Protein AF-A0A1D9GSH4-F1 (afdb_monomer_lite)

pLDDT: mean 72.52, std 13.94, range [43.84, 88.75]

Foldseek 3Di:
DQPAAEDAPVRLQVQLLVVQVVVVVRNVFWGFAQPPVPPLPQDRDDIRGPDDDDPVNVVSSVVSRVVSVSRYGHDYPPPPPPPPD

Secondary structure (DSSP, 8-state):
---SEEE-HHHHHHHHHHHHHTSHHHHTTEEEE-SSTTS--SS--EEEESSPPPHHHHHHHHHHHHHHHHHEEE--PPP------

Sequence (85 aa):
MDLRTPLTRQQYLDELNARLRECPDLASVVVFAFDPPGAGAATATGVRADGAVDEDLLCVMTGIVETAADAYHVVTDPPAAATED

Structure (mmCIF, N/CA/C/O backbone):
data_AF-A0A1D9GSH4-F1
#
_entry.id   AF-A0A1D9GSH4-F1
#
loop_
_atom_site.group_PDB
_atom_site.id
_atom_site.type_symbol
_atom_site.label_atom_id
_atom_site.label_alt_id
_atom_site.label_comp_id
_atom_site.label_asym_id
_atom_site.label_entity_id
_atom_site.label_seq_id
_atom_site.pdbx_PDB_ins_code
_atom_site.Cartn_x
_atom_site.Cartn_y
_atom_site.Cartn_z
_atom_site.occupancy
_atom_site.B_iso_or_equiv
_atom_site.auth_seq_id
_atom_site.auth_comp_id
_atom_site.auth_asym_id
_atom_site.auth_atom_id
_atom_site.pdbx_PDB_model_num
ATOM 1 N N . MET A 1 1 ? 2.610 17.871 -18.226 1.00 56.75 1 MET A N 1
ATOM 2 C CA . MET A 1 1 ? 3.680 17.457 -17.298 1.00 56.75 1 MET A CA 1
ATOM 3 C C . MET A 1 1 ? 3.001 16.698 -16.185 1.00 56.75 1 MET A C 1
ATOM 5 O O . MET A 1 1 ? 2.030 17.218 -15.652 1.00 56.75 1 MET A O 1
ATOM 9 N N . ASP A 1 2 ? 3.431 15.469 -15.921 1.00 71.25 2 ASP A N 1
ATOM 10 C CA . ASP A 1 2 ? 2.949 14.726 -14.760 1.00 71.25 2 ASP A CA 1
ATOM 11 C C . ASP A 1 2 ? 3.531 15.397 -13.507 1.00 71.25 2 ASP A C 1
ATOM 13 O O . ASP A 1 2 ? 4.745 15.580 -13.424 1.00 71.25 2 ASP A O 1
ATOM 17 N N . LEU A 1 3 ? 2.669 15.874 -12.607 1.00 81.56 3 LEU A N 1
ATOM 18 C CA . LEU A 1 3 ? 3.078 16.574 -11.380 1.00 81.56 3 LEU A CA 1
ATOM 19 C C . LEU A 1 3 ? 3.271 15.609 -10.203 1.00 81.56 3 LEU A C 1
ATOM 21 O O . LEU A 1 3 ? 3.629 16.039 -9.108 1.00 81.56 3 LEU A O 1
ATOM 25 N N . ARG A 1 4 ? 3.019 14.315 -10.417 1.00 85.56 4 ARG A N 1
ATOM 26 C CA . ARG A 1 4 ? 3.121 13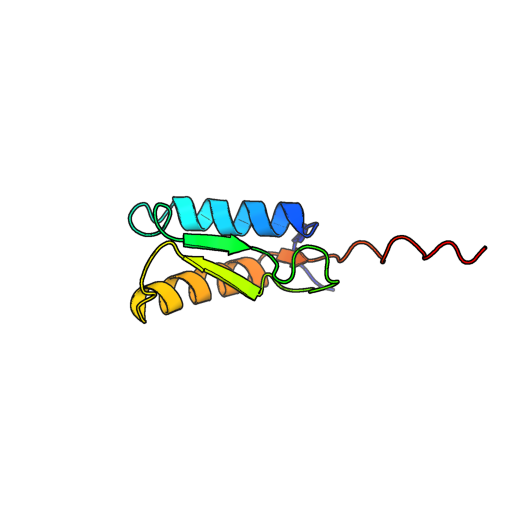.285 -9.387 1.00 85.56 4 ARG A CA 1
ATOM 27 C C . ARG A 1 4 ? 4.570 12.963 -9.076 1.00 85.56 4 ARG A C 1
ATOM 29 O O . ARG A 1 4 ? 5.428 12.969 -9.959 1.00 85.56 4 ARG A O 1
ATOM 36 N N . THR A 1 5 ? 4.831 12.603 -7.826 1.00 86.75 5 THR A N 1
ATOM 37 C CA . THR A 1 5 ? 6.182 12.246 -7.389 1.00 86.75 5 THR A CA 1
ATOM 38 C C . THR A 1 5 ? 6.588 10.899 -8.008 1.00 86.75 5 THR A C 1
ATOM 40 O O . THR A 1 5 ? 5.842 9.926 -7.868 1.00 86.75 5 THR A O 1
ATOM 43 N N . PRO A 1 6 ? 7.738 10.815 -8.705 1.00 85.31 6 PRO A N 1
ATOM 44 C CA . PRO A 1 6 ? 8.233 9.553 -9.242 1.00 85.31 6 PRO A CA 1
ATOM 45 C C . PRO A 1 6 ? 8.674 8.641 -8.101 1.00 85.31 6 PRO A C 1
ATOM 47 O O . PRO A 1 6 ? 9.533 9.021 -7.305 1.00 85.31 6 PRO A O 1
ATOM 50 N N . LEU A 1 7 ? 8.126 7.429 -8.045 1.00 83.94 7 LEU A N 1
ATOM 51 C CA . LEU A 1 7 ? 8.577 6.384 -7.129 1.00 83.94 7 LEU A CA 1
ATOM 52 C C . LEU A 1 7 ? 9.007 5.144 -7.907 1.00 83.94 7 LEU A C 1
ATOM 54 O O . LEU A 1 7 ? 8.372 4.747 -8.886 1.00 83.94 7 LEU A O 1
ATOM 58 N N . THR A 1 8 ? 10.067 4.491 -7.433 1.00 83.12 8 THR A N 1
ATOM 59 C CA . THR A 1 8 ? 10.350 3.107 -7.830 1.00 83.12 8 THR A CA 1
ATOM 60 C C . THR A 1 8 ? 9.215 2.191 -7.373 1.00 83.12 8 THR A C 1
ATOM 62 O O . THR A 1 8 ? 8.461 2.517 -6.452 1.00 83.12 8 THR A O 1
ATOM 65 N N . ARG A 1 9 ? 9.113 0.996 -7.965 1.00 78.62 9 ARG A N 1
ATOM 66 C CA . ARG A 1 9 ? 8.124 -0.007 -7.533 1.00 78.62 9 ARG A CA 1
ATOM 67 C C . ARG A 1 9 ? 8.190 -0.301 -6.041 1.00 78.62 9 ARG A C 1
ATOM 69 O O . ARG A 1 9 ? 7.152 -0.322 -5.392 1.00 78.62 9 ARG A O 1
ATOM 76 N N . GLN A 1 10 ? 9.393 -0.513 -5.510 1.00 81.38 10 GLN A N 1
ATOM 77 C CA . GLN A 1 10 ? 9.570 -0.828 -4.095 1.00 81.38 10 GLN A CA 1
ATOM 78 C C . GLN A 1 10 ? 9.090 0.327 -3.211 1.00 81.38 10 GLN A C 1
ATOM 80 O O . GLN A 1 10 ? 8.307 0.099 -2.300 1.00 81.38 10 GLN A O 1
ATOM 85 N N . GLN A 1 11 ? 9.470 1.566 -3.539 1.00 85.38 11 GLN A N 1
ATOM 86 C CA . GLN A 1 11 ? 9.019 2.741 -2.790 1.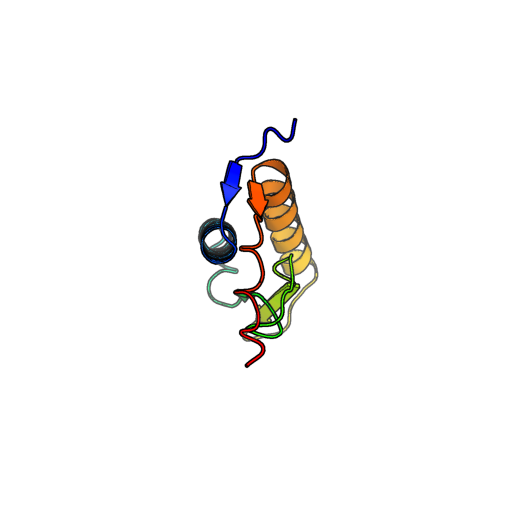00 85.38 11 GLN A CA 1
ATOM 87 C C . GLN A 1 11 ? 7.501 2.914 -2.847 1.00 85.38 11 GLN A C 1
ATOM 89 O O . GLN A 1 11 ? 6.887 3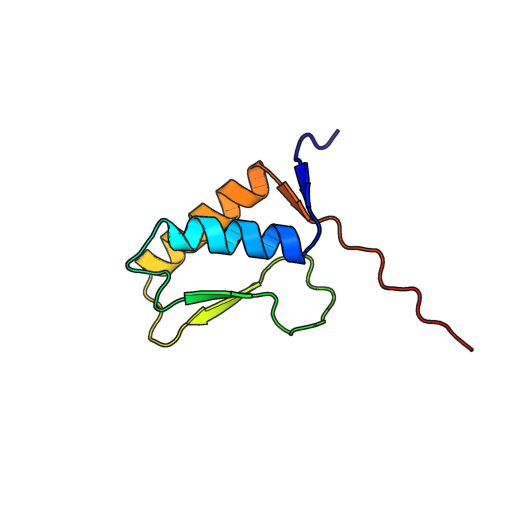.207 -1.830 1.00 85.38 11 GLN A O 1
ATOM 94 N N . TYR A 1 12 ? 6.883 2.701 -4.011 1.00 85.31 12 TYR A N 1
ATOM 95 C CA . TYR A 1 12 ? 5.427 2.750 -4.136 1.00 85.31 12 TYR A CA 1
ATOM 96 C C . TYR A 1 12 ? 4.752 1.678 -3.267 1.00 85.31 12 TYR A C 1
ATOM 98 O O . TYR A 1 12 ? 3.759 1.953 -2.601 1.00 85.31 12 TYR A O 1
ATOM 106 N N . LEU A 1 13 ? 5.321 0.471 -3.208 1.00 84.56 13 LEU A N 1
ATOM 107 C CA . LEU A 1 13 ? 4.819 -0.604 -2.353 1.00 84.56 13 LEU A CA 1
ATOM 108 C C . LEU A 1 13 ? 4.946 -0.290 -0.861 1.00 84.56 13 LEU A C 1
ATOM 110 O O . LEU A 1 13 ? 4.033 -0.576 -0.085 1.00 84.56 13 LEU A O 1
ATOM 114 N N . ASP A 1 14 ? 6.078 0.282 -0.459 1.00 86.81 14 ASP A N 1
ATOM 115 C CA . ASP A 1 14 ? 6.327 0.686 0.922 1.00 86.81 14 ASP A CA 1
ATOM 116 C C . ASP A 1 14 ? 5.330 1.770 1.352 1.00 86.81 14 ASP A C 1
ATOM 118 O O . ASP A 1 14 ? 4.792 1.709 2.455 1.00 86.81 14 ASP A O 1
ATOM 122 N N . GLU A 1 15 ? 5.023 2.698 0.448 1.00 88.75 15 GLU A N 1
ATOM 123 C CA . GLU A 1 15 ? 4.100 3.820 0.630 1.00 88.75 15 GLU A CA 1
ATOM 124 C C . GLU A 1 15 ? 2.627 3.360 0.721 1.00 88.75 15 GLU A C 1
ATOM 126 O O . GLU A 1 15 ? 1.866 3.846 1.563 1.00 88.75 15 GLU A O 1
ATOM 131 N N . LEU A 1 16 ? 2.224 2.359 -0.074 1.00 87.25 16 LEU A N 1
ATOM 132 C CA . LEU A 1 16 ? 0.918 1.696 0.058 1.00 87.25 16 LEU A CA 1
ATOM 133 C C . LEU A 1 16 ? 0.791 0.952 1.395 1.00 87.25 16 LEU A C 1
ATOM 135 O O . LEU A 1 16 ? -0.201 1.103 2.109 1.00 87.25 16 LEU A O 1
ATOM 139 N N . ASN A 1 17 ? 1.806 0.166 1.763 1.00 87.06 17 ASN A N 1
ATOM 140 C CA . ASN A 1 17 ? 1.799 -0.586 3.017 1.00 87.06 17 ASN A CA 1
ATOM 141 C C . ASN A 1 17 ? 1.931 0.324 4.249 1.00 87.06 17 ASN A C 1
ATOM 143 O O . ASN A 1 17 ? 1.445 -0.032 5.319 1.00 87.06 17 ASN A O 1
ATOM 147 N N . ALA A 1 18 ? 2.566 1.493 4.135 1.00 88.62 18 ALA A N 1
ATOM 148 C CA . ALA A 1 18 ? 2.596 2.496 5.196 1.00 88.62 18 ALA A CA 1
ATOM 149 C C . ALA A 1 18 ? 1.190 3.027 5.497 1.00 88.62 18 ALA A C 1
ATOM 151 O O . ALA A 1 18 ? 0.782 2.983 6.654 1.00 88.62 18 ALA A O 1
ATOM 152 N N . ARG A 1 19 ? 0.423 3.409 4.467 1.00 87.31 19 ARG A N 1
ATOM 153 C CA . ARG A 1 19 ? -0.989 3.809 4.623 1.00 87.31 19 ARG A CA 1
ATOM 154 C C . ARG A 1 19 ? -1.855 2.681 5.163 1.00 87.31 19 ARG A C 1
ATOM 156 O O . ARG A 1 19 ? -2.677 2.902 6.041 1.00 87.31 19 ARG A O 1
ATOM 163 N N . LEU A 1 20 ? -1.635 1.452 4.695 1.00 85.38 20 LEU A N 1
ATOM 164 C CA . LEU A 1 20 ? -2.363 0.295 5.214 1.00 85.38 20 LEU A CA 1
ATOM 165 C C . LEU A 1 20 ? -2.130 0.095 6.720 1.00 85.38 20 LEU A C 1
ATOM 167 O O . LEU A 1 20 ? -3.063 -0.254 7.432 1.00 85.38 20 LEU A O 1
ATOM 171 N N . ARG A 1 21 ? -0.918 0.371 7.228 1.00 85.56 21 ARG A N 1
ATOM 172 C CA . ARG A 1 21 ? -0.603 0.326 8.671 1.00 85.56 21 ARG A CA 1
ATOM 173 C C . ARG A 1 21 ? -1.315 1.397 9.496 1.00 85.56 21 ARG A C 1
ATOM 175 O O . ARG A 1 21 ? -1.455 1.205 10.700 1.00 85.56 21 ARG A O 1
ATOM 182 N N . GLU A 1 22 ? -1.784 2.480 8.881 1.00 86.38 22 GLU A N 1
ATOM 183 C CA . GLU A 1 22 ? -2.654 3.461 9.547 1.00 86.38 22 GLU A CA 1
ATOM 184 C C . GLU A 1 22 ? -4.068 2.901 9.791 1.00 86.38 22 GLU A C 1
ATOM 186 O O . GLU A 1 22 ? -4.811 3.441 10.609 1.00 86.38 22 GLU A O 1
ATOM 191 N N . CYS A 1 23 ? -4.415 1.778 9.149 1.00 80.00 23 CYS A N 1
ATOM 192 C CA . CYS A 1 23 ? -5.608 0.976 9.409 1.00 80.00 23 CYS A CA 1
ATOM 193 C C . CYS A 1 23 ? -5.228 -0.294 10.207 1.00 80.00 23 CYS A C 1
ATOM 195 O O . CYS A 1 23 ? -5.033 -1.361 9.615 1.00 80.00 23 CYS A O 1
ATOM 197 N N . PRO A 1 24 ? -5.109 -0.218 11.548 1.00 70.44 24 PRO A N 1
ATOM 198 C CA . PRO A 1 24 ? -4.558 -1.300 12.372 1.00 70.44 24 PRO A CA 1
ATOM 199 C C . PRO A 1 24 ? -5.340 -2.617 12.273 1.00 70.44 24 PRO A C 1
ATOM 201 O O . PRO A 1 24 ? -4.734 -3.687 12.338 1.00 70.44 24 PRO A O 1
ATOM 204 N N . ASP A 1 25 ? -6.655 -2.550 12.052 1.00 75.38 25 ASP A N 1
ATOM 205 C CA . ASP A 1 25 ? -7.507 -3.733 11.892 1.00 75.38 25 ASP A CA 1
ATOM 206 C C . ASP A 1 25 ? -7.171 -4.528 10.617 1.00 75.38 25 ASP A C 1
ATOM 208 O O . ASP A 1 25 ? -7.297 -5.749 10.594 1.00 75.38 25 ASP A O 1
ATOM 212 N N . LEU A 1 26 ? -6.669 -3.855 9.575 1.00 69.88 26 LEU A N 1
ATOM 213 C CA . LEU A 1 26 ? -6.425 -4.437 8.249 1.00 69.88 26 LEU A CA 1
ATOM 214 C C . LEU A 1 26 ? -4.952 -4.804 8.033 1.00 69.88 26 LEU A C 1
ATOM 216 O O . LEU A 1 26 ? -4.641 -5.790 7.367 1.00 69.88 26 LEU A O 1
ATOM 220 N N . ALA A 1 27 ? -4.028 -4.056 8.640 1.00 67.38 27 ALA A N 1
ATOM 221 C CA . ALA A 1 27 ? -2.585 -4.269 8.502 1.00 67.38 27 ALA A CA 1
ATOM 222 C C . ALA A 1 27 ? -2.088 -5.612 9.063 1.00 67.38 27 ALA A C 1
ATOM 224 O O . ALA A 1 27 ? -0.986 -6.053 8.738 1.00 67.38 27 ALA A O 1
ATOM 225 N N . SER A 1 28 ? -2.880 -6.242 9.934 1.00 72.06 28 SER A N 1
ATOM 226 C CA . SER A 1 28 ? -2.581 -7.555 10.511 1.00 72.06 28 SER A CA 1
ATOM 227 C C . SER A 1 28 ? -2.937 -8.719 9.584 1.00 72.06 28 SER A C 1
ATOM 229 O O . SER A 1 28 ? -2.379 -9.804 9.730 1.00 72.06 28 SER A O 1
ATOM 231 N N . VAL A 1 29 ? -3.840 -8.486 8.628 1.00 74.94 29 VAL A N 1
ATOM 232 C CA . VAL A 1 29 ? -4.433 -9.528 7.785 1.00 74.94 29 VAL A CA 1
ATOM 233 C C . VAL A 1 29 ? -4.128 -9.346 6.310 1.00 74.94 29 VAL A C 1
ATOM 235 O O . VAL A 1 29 ? -4.252 -10.317 5.573 1.00 74.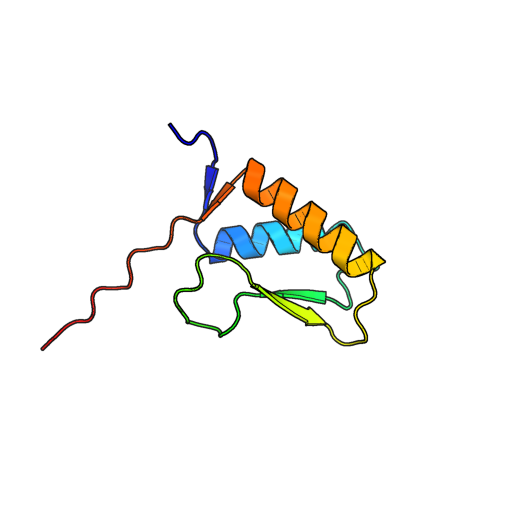94 29 VAL A O 1
ATOM 238 N N . VAL A 1 30 ? -3.709 -8.153 5.871 1.00 79.62 30 VAL A N 1
ATOM 239 C CA . VAL A 1 30 ? -3.482 -7.841 4.457 1.00 79.62 30 VAL A CA 1
ATOM 240 C C . VAL A 1 30 ? -2.182 -7.078 4.233 1.00 79.62 30 VAL A C 1
ATOM 242 O O . VAL A 1 30 ? -1.798 -6.225 5.030 1.00 79.62 30 VAL A O 1
ATOM 245 N N . VAL A 1 31 ? -1.528 -7.349 3.103 1.00 82.25 31 VAL A N 1
ATOM 246 C CA . VAL A 1 31 ? -0.441 -6.524 2.561 1.00 82.25 31 VAL A CA 1
ATOM 247 C C . VAL A 1 31 ? -0.596 -6.319 1.056 1.00 82.25 31 VAL A C 1
ATOM 249 O O . VAL A 1 31 ? -1.058 -7.210 0.333 1.00 82.25 31 VAL A O 1
ATOM 252 N N . PHE A 1 32 ? -0.155 -5.158 0.576 1.00 83.12 32 PHE A N 1
ATOM 253 C CA . PHE A 1 32 ? 0.026 -4.919 -0.851 1.00 83.12 32 PHE A CA 1
ATOM 254 C C . PHE A 1 32 ? 1.286 -5.632 -1.341 1.00 83.12 32 PHE A C 1
ATOM 256 O O . PHE A 1 32 ? 2.347 -5.551 -0.710 1.00 83.12 32 PHE A O 1
ATOM 263 N N . ALA A 1 33 ? 1.178 -6.289 -2.495 1.00 76.25 33 ALA A N 1
ATOM 264 C CA . ALA A 1 33 ? 2.275 -6.927 -3.212 1.00 76.25 33 ALA A CA 1
ATOM 265 C C . ALA A 1 33 ? 2.125 -6.741 -4.735 1.00 76.25 33 ALA A C 1
ATOM 267 O O . ALA A 1 33 ? 1.029 -6.544 -5.263 1.00 76.25 33 ALA A O 1
ATOM 268 N N . PHE A 1 34 ? 3.235 -6.840 -5.466 1.00 70.81 34 PHE A N 1
ATOM 269 C CA . PHE A 1 34 ? 3.192 -7.063 -6.913 1.00 70.81 34 PHE A CA 1
ATOM 270 C C . PHE A 1 34 ? 3.095 -8.571 -7.172 1.00 70.81 34 PHE A C 1
ATOM 272 O O . PHE A 1 34 ? 3.940 -9.320 -6.677 1.00 70.81 34 PHE A O 1
ATOM 279 N N . ASP A 1 35 ? 2.092 -9.006 -7.939 1.00 58.91 35 ASP A N 1
ATOM 280 C CA . ASP A 1 35 ? 1.895 -10.412 -8.306 1.00 58.91 35 ASP A CA 1
ATOM 281 C C . ASP A 1 35 ? 1.732 -10.560 -9.837 1.00 58.91 35 ASP A C 1
ATOM 283 O O . ASP A 1 35 ? 0.949 -9.815 -10.428 1.00 58.91 35 ASP A O 1
ATOM 287 N N . PRO A 1 36 ? 2.473 -11.465 -10.510 1.00 55.91 36 PRO A N 1
ATOM 288 C CA . PRO A 1 36 ? 3.494 -12.342 -9.947 1.00 55.91 36 PRO A CA 1
ATOM 289 C C . PRO A 1 36 ? 4.750 -11.574 -9.495 1.00 55.91 36 PRO A C 1
ATOM 291 O O . PRO A 1 36 ? 5.139 -10.586 -10.134 1.00 55.91 36 PRO A O 1
ATOM 294 N N . PRO A 1 37 ? 5.426 -12.029 -8.422 1.00 56.19 37 PRO A N 1
ATOM 295 C CA . PRO A 1 37 ? 6.672 -11.428 -7.968 1.00 56.19 37 PRO A CA 1
ATOM 296 C C . PRO A 1 37 ? 7.711 -11.498 -9.093 1.00 56.19 37 PRO A C 1
ATOM 298 O O . PRO A 1 37 ? 8.069 -12.575 -9.560 1.00 56.19 37 PRO A O 1
ATOM 301 N N . GLY A 1 38 ? 8.179 -10.336 -9.549 1.00 51.75 38 GLY A N 1
ATOM 302 C CA . GLY A 1 38 ? 9.198 -10.232 -10.597 1.00 51.75 38 GLY A CA 1
ATOM 303 C C . GLY A 1 38 ? 8.671 -10.095 -12.027 1.00 51.75 38 GLY A C 1
ATOM 304 O O . GLY A 1 38 ? 9.470 -9.869 -12.933 1.00 51.75 38 GLY A O 1
ATOM 305 N N . ALA A 1 39 ? 7.357 -10.147 -12.264 1.00 49.44 39 ALA A N 1
ATOM 306 C CA . ALA A 1 39 ? 6.826 -9.751 -13.562 1.00 49.44 39 ALA A CA 1
ATOM 307 C C . ALA A 1 39 ? 6.798 -8.225 -13.663 1.00 49.44 39 ALA A C 1
ATOM 309 O O . ALA A 1 39 ? 6.545 -7.514 -12.692 1.00 49.44 39 ALA A O 1
ATOM 310 N N . GLY A 1 40 ? 7.017 -7.695 -14.859 1.00 51.31 40 GLY A N 1
ATOM 311 C CA . GLY A 1 40 ? 6.915 -6.278 -15.198 1.00 51.31 40 GLY A CA 1
ATOM 312 C C . GLY A 1 40 ? 5.548 -5.615 -14.935 1.00 51.31 40 GLY A C 1
ATOM 313 O O . GLY A 1 40 ? 5.274 -4.610 -15.576 1.00 51.31 40 GLY A O 1
ATOM 314 N N . ALA A 1 41 ? 4.733 -6.069 -13.978 1.00 52.94 41 ALA A N 1
ATOM 315 C CA . ALA A 1 41 ? 3.501 -5.434 -13.523 1.00 52.94 41 ALA A CA 1
ATOM 316 C C . ALA A 1 41 ? 3.747 -3.986 -13.066 1.00 52.94 41 ALA A C 1
ATOM 318 O O . ALA A 1 41 ? 4.347 -3.729 -12.024 1.00 52.94 41 ALA A O 1
ATOM 319 N N . ALA A 1 42 ? 3.296 -3.029 -13.878 1.00 52.28 42 ALA A N 1
ATOM 320 C CA . ALA A 1 42 ? 3.399 -1.597 -13.599 1.00 52.28 42 ALA A CA 1
ATOM 321 C C . ALA A 1 42 ? 2.577 -1.161 -12.370 1.00 52.28 42 ALA A C 1
ATOM 323 O O . ALA A 1 42 ? 2.782 -0.068 -11.851 1.00 52.28 42 ALA A O 1
ATOM 324 N N . THR A 1 43 ? 1.676 -2.019 -11.891 1.00 54.78 43 THR A N 1
ATOM 325 C CA . THR A 1 43 ? 0.730 -1.744 -10.812 1.00 54.78 43 THR A CA 1
ATOM 326 C C . THR A 1 43 ? 0.747 -2.867 -9.775 1.00 54.78 43 THR A C 1
ATOM 328 O O . THR A 1 43 ? 0.774 -4.053 -10.120 1.00 54.78 43 THR A O 1
ATOM 331 N N . ALA A 1 44 ? 0.760 -2.488 -8.492 1.00 59.34 44 ALA A N 1
ATOM 332 C CA . ALA A 1 44 ? 0.622 -3.419 -7.377 1.00 59.34 44 ALA A CA 1
ATOM 333 C C . ALA A 1 44 ? -0.778 -4.035 -7.466 1.00 59.34 44 ALA A C 1
ATOM 335 O O . ALA A 1 44 ? -1.778 -3.355 -7.265 1.00 59.34 44 ALA A O 1
ATOM 336 N N . THR A 1 45 ? -0.838 -5.290 -7.893 1.00 58.12 45 THR A N 1
ATOM 337 C CA . THR A 1 45 ? -2.075 -5.988 -8.280 1.00 58.12 45 THR A CA 1
ATOM 338 C C . THR A 1 45 ? -2.445 -7.099 -7.303 1.00 58.12 45 THR A C 1
ATOM 340 O O . THR A 1 45 ? -3.550 -7.627 -7.375 1.00 58.12 45 THR A O 1
ATOM 343 N N . GLY A 1 46 ? -1.546 -7.454 -6.380 1.00 59.25 46 GLY A N 1
ATOM 344 C CA . GLY A 1 46 ? -1.725 -8.573 -5.469 1.00 59.25 46 GLY A CA 1
ATOM 345 C C . GLY A 1 46 ? -2.107 -8.125 -4.066 1.00 59.25 46 GLY A C 1
ATOM 346 O O . GLY A 1 46 ? -1.338 -7.443 -3.388 1.00 59.25 46 GLY A O 1
ATOM 347 N N . VAL A 1 47 ? -3.268 -8.585 -3.611 1.00 63.66 47 VAL A N 1
ATOM 348 C CA . VAL A 1 47 ? -3.634 -8.623 -2.195 1.00 63.66 47 VAL A CA 1
ATOM 349 C C . VAL A 1 47 ? -3.151 -9.961 -1.646 1.00 63.66 47 VAL A C 1
ATOM 351 O O . VAL A 1 47 ? -3.607 -11.010 -2.101 1.00 63.66 47 VAL A O 1
ATOM 354 N N . ARG A 1 48 ? -2.235 -9.956 -0.674 1.00 66.62 48 ARG A N 1
ATOM 355 C CA . ARG A 1 48 ? -2.020 -11.145 0.164 1.00 66.62 48 ARG A CA 1
ATOM 356 C C . ARG A 1 48 ? -2.804 -10.957 1.444 1.00 66.62 48 ARG A C 1
ATOM 358 O O . ARG A 1 48 ? -2.422 -10.118 2.253 1.00 66.62 48 ARG A O 1
ATOM 365 N N . ALA A 1 49 ? -3.877 -11.728 1.587 1.00 68.38 49 ALA A N 1
ATOM 366 C CA . ALA A 1 49 ? -4.689 -11.771 2.791 1.00 68.38 49 ALA A CA 1
ATOM 367 C C . ALA A 1 49 ? -4.530 -13.125 3.501 1.00 68.38 49 ALA A C 1
ATOM 369 O O . ALA A 1 49 ? -4.565 -14.162 2.839 1.00 68.38 49 ALA A O 1
ATOM 370 N N . ASP A 1 50 ? -4.389 -13.126 4.827 1.00 67.56 50 ASP A N 1
ATOM 371 C CA . ASP A 1 50 ? -4.383 -14.342 5.667 1.00 67.56 50 ASP A CA 1
ATOM 372 C C . ASP A 1 50 ? -5.809 -14.731 6.118 1.00 67.56 50 ASP A C 1
ATOM 374 O O . ASP A 1 50 ? -6.061 -15.143 7.249 1.00 67.56 50 ASP A O 1
ATOM 378 N N . GLY A 1 51 ? -6.796 -14.522 5.241 1.00 67.00 51 GLY A N 1
ATOM 379 C CA . GLY A 1 51 ? -8.209 -14.683 5.569 1.00 67.00 51 GLY A CA 1
ATOM 380 C C . GLY A 1 51 ? -9.147 -14.337 4.416 1.00 67.00 51 GLY A C 1
ATOM 381 O O . GLY A 1 51 ? -8.715 -14.020 3.306 1.00 67.00 51 GLY A O 1
ATOM 382 N N . ALA A 1 52 ? -10.453 -14.422 4.682 1.00 69.62 52 ALA A N 1
ATOM 383 C CA . ALA A 1 52 ? -11.464 -13.967 3.738 1.00 69.62 52 ALA A CA 1
ATOM 384 C C . ALA A 1 52 ? -11.383 -12.443 3.594 1.00 69.62 52 ALA A C 1
ATOM 386 O O . ALA A 1 52 ? -11.357 -11.726 4.590 1.00 69.62 52 ALA A O 1
ATOM 387 N N . VAL A 1 53 ? -11.344 -11.973 2.351 1.00 71.19 53 VAL A N 1
ATOM 388 C CA . VAL A 1 53 ? -11.402 -10.550 2.026 1.00 71.19 53 VAL A CA 1
ATOM 389 C C . VAL A 1 53 ? -12.872 -10.166 1.883 1.00 71.19 53 VAL A C 1
ATOM 391 O O . VAL A 1 53 ? -13.560 -10.717 1.023 1.00 71.19 53 VAL A O 1
ATOM 394 N N . ASP A 1 54 ? -13.358 -9.264 2.730 1.00 79.00 54 ASP A N 1
ATOM 395 C CA . ASP A 1 54 ? -14.697 -8.684 2.611 1.00 79.00 54 ASP A CA 1
ATOM 396 C C . ASP A 1 54 ? -14.707 -7.404 1.749 1.00 79.00 54 ASP A C 1
ATOM 398 O O . ASP A 1 54 ? -13.670 -6.883 1.329 1.00 79.00 54 ASP A O 1
ATOM 402 N N . GLU A 1 55 ? -15.909 -6.928 1.425 1.00 82.38 55 GLU A N 1
ATOM 403 C CA . GLU A 1 55 ? -16.122 -5.794 0.518 1.00 82.38 55 GLU A CA 1
ATOM 404 C C . GLU A 1 55 ? -15.673 -4.451 1.126 1.00 82.38 55 GLU A C 1
ATOM 406 O O . GLU A 1 55 ? -15.195 -3.577 0.396 1.00 82.38 55 GLU A O 1
ATOM 411 N N . ASP A 1 56 ? -15.744 -4.305 2.454 1.00 80.62 56 ASP A N 1
ATOM 412 C CA . ASP A 1 56 ? -15.286 -3.100 3.154 1.00 80.62 56 ASP A CA 1
ATOM 413 C C . ASP A 1 56 ? -13.757 -2.996 3.081 1.00 80.62 56 ASP A C 1
ATOM 415 O O . ASP A 1 56 ? -13.205 -1.934 2.774 1.00 80.62 56 ASP A O 1
ATOM 419 N N . LEU A 1 57 ? -13.061 -4.120 3.266 1.00 78.38 57 LEU A N 1
ATOM 420 C CA . LEU A 1 57 ? -11.614 -4.212 3.083 1.00 78.38 57 LEU A CA 1
ATOM 421 C C . LEU A 1 57 ? -11.200 -3.848 1.646 1.00 78.38 57 LEU A C 1
ATOM 423 O O . LEU A 1 57 ? -10.260 -3.071 1.458 1.00 78.38 57 LEU A O 1
ATOM 427 N N . LEU A 1 58 ? -11.918 -4.332 0.626 1.00 80.00 58 LEU A N 1
ATOM 428 C CA . LEU A 1 58 ? -11.662 -3.952 -0.772 1.00 80.00 58 LEU A CA 1
ATOM 429 C C . LEU A 1 58 ? -11.866 -2.451 -1.017 1.00 80.00 58 LEU A C 1
ATOM 431 O O . LEU A 1 58 ? -11.062 -1.837 -1.729 1.00 80.00 58 LEU A O 1
ATOM 435 N N . CYS A 1 59 ? -12.894 -1.845 -0.417 1.00 84.62 59 CYS A N 1
ATOM 436 C CA . CYS A 1 59 ? -13.134 -0.403 -0.506 1.00 84.62 59 CYS A CA 1
ATOM 437 C C . CYS A 1 59 ? -11.969 0.404 0.078 1.00 84.62 59 CYS A C 1
ATOM 439 O O . CYS A 1 59 ? -11.472 1.326 -0.572 1.00 84.62 59 CYS A O 1
ATOM 441 N N . VAL A 1 60 ? -11.482 0.038 1.268 1.00 84.25 60 VAL A N 1
ATOM 442 C CA . VAL A 1 60 ? -10.341 0.723 1.900 1.00 84.25 60 VAL A CA 1
ATOM 443 C C . VAL A 1 60 ? -9.084 0.598 1.045 1.00 84.25 60 VAL A C 1
ATOM 445 O O . VAL A 1 60 ? -8.398 1.590 0.797 1.00 84.25 60 VAL A O 1
ATOM 448 N N . MET A 1 61 ? -8.791 -0.602 0.542 1.00 81.19 61 MET A N 1
ATOM 449 C CA . MET A 1 61 ? -7.622 -0.820 -0.309 1.00 81.19 61 MET A CA 1
ATOM 450 C C . MET A 1 61 ? -7.690 -0.010 -1.602 1.00 81.19 61 MET A C 1
ATOM 452 O O . MET A 1 61 ? -6.689 0.583 -2.004 1.00 81.19 61 MET A O 1
ATOM 456 N N . THR A 1 62 ? -8.868 0.050 -2.222 1.00 84.19 62 THR A N 1
ATOM 457 C CA . THR A 1 62 ? -9.099 0.860 -3.423 1.00 84.19 62 THR A CA 1
ATOM 458 C C . THR A 1 62 ? -8.827 2.333 -3.132 1.00 84.19 62 THR A C 1
ATOM 460 O O . THR A 1 62 ? -8.043 2.947 -3.848 1.00 84.19 62 THR A O 1
ATOM 463 N N . GLY A 1 63 ? -9.345 2.869 -2.022 1.00 86.44 63 GLY A N 1
ATOM 464 C CA . GLY A 1 63 ? -9.088 4.257 -1.623 1.00 86.44 63 GLY A CA 1
ATOM 465 C C . GLY A 1 63 ? -7.606 4.556 -1.360 1.00 86.44 63 GLY A C 1
ATOM 466 O O . GLY A 1 63 ? -7.113 5.624 -1.733 1.00 86.44 63 GLY A O 1
ATOM 467 N N . ILE A 1 64 ? -6.860 3.609 -0.776 1.00 86.19 64 ILE A N 1
ATOM 468 C CA . ILE A 1 64 ? -5.405 3.738 -0.582 1.00 86.19 64 ILE A CA 1
ATOM 469 C C . ILE A 1 64 ? -4.684 3.805 -1.934 1.00 86.19 64 ILE A C 1
ATOM 471 O O . ILE A 1 64 ? -3.812 4.657 -2.124 1.00 86.19 64 ILE A O 1
ATOM 475 N N . VAL A 1 65 ? -5.049 2.931 -2.877 1.00 83.56 65 VAL A N 1
ATOM 476 C CA . VAL A 1 65 ? -4.450 2.893 -4.218 1.00 83.56 65 VAL A CA 1
ATOM 477 C C . VAL A 1 65 ? -4.780 4.154 -5.008 1.00 83.56 65 VAL A C 1
ATOM 479 O O . VAL A 1 65 ? -3.872 4.728 -5.601 1.00 83.56 65 VAL A O 1
ATOM 482 N N . GLU A 1 66 ? -6.030 4.616 -4.992 1.00 85.38 66 GLU A N 1
ATOM 483 C CA . GLU A 1 66 ? -6.454 5.847 -5.674 1.00 85.38 66 GLU A CA 1
ATOM 484 C C . GLU A 1 66 ? -5.704 7.066 -5.129 1.00 85.38 66 GLU A C 1
ATOM 486 O O . GLU A 1 66 ? -5.083 7.804 -5.893 1.00 85.38 66 GLU A O 1
ATOM 491 N N . THR A 1 67 ? -5.642 7.210 -3.801 1.00 86.19 67 THR A N 1
ATOM 492 C CA . THR A 1 67 ? -4.893 8.295 -3.146 1.00 86.19 67 THR A CA 1
ATOM 493 C C . THR A 1 67 ? -3.411 8.262 -3.526 1.00 86.19 67 THR A C 1
ATOM 495 O O . THR A 1 67 ? -2.802 9.295 -3.813 1.00 86.19 67 THR A O 1
ATOM 498 N N . ALA A 1 68 ? -2.806 7.072 -3.554 1.00 83.50 68 ALA A N 1
ATOM 499 C CA . ALA A 1 68 ? -1.417 6.918 -3.963 1.00 83.50 68 ALA A CA 1
ATOM 500 C C . ALA A 1 68 ? -1.222 7.181 -5.467 1.00 83.50 68 ALA A C 1
ATOM 502 O O . ALA A 1 68 ? -0.199 7.736 -5.855 1.00 83.50 68 ALA A O 1
ATOM 503 N N . ALA A 1 69 ? -2.175 6.809 -6.321 1.00 81.62 69 ALA A N 1
ATOM 504 C CA . ALA A 1 69 ? -2.117 7.040 -7.763 1.00 81.62 69 ALA A CA 1
ATOM 505 C C . ALA A 1 69 ? -2.271 8.524 -8.137 1.00 81.62 69 ALA A C 1
ATOM 507 O O . ALA A 1 69 ? -1.720 8.951 -9.155 1.00 81.62 69 ALA A O 1
ATOM 508 N N . ASP A 1 70 ? -2.962 9.312 -7.312 1.00 85.69 70 ASP A N 1
ATOM 509 C CA . ASP A 1 70 ? -3.051 10.769 -7.455 1.00 85.69 70 ASP A CA 1
ATOM 510 C C . ASP A 1 70 ? -1.769 11.486 -7.011 1.00 85.69 70 ASP A C 1
ATOM 512 O O . ASP A 1 70 ? -1.425 12.531 -7.563 1.00 85.69 70 ASP A O 1
ATOM 516 N N . ALA A 1 71 ? -1.036 10.933 -6.041 1.00 83.31 71 ALA A N 1
ATOM 517 C CA . ALA A 1 71 ? 0.184 11.541 -5.501 1.00 83.31 71 ALA A CA 1
ATOM 518 C C . ALA A 1 71 ? 1.471 11.081 -6.209 1.00 83.31 71 ALA A C 1
ATOM 520 O O . ALA A 1 71 ? 2.432 11.852 -6.337 1.00 83.31 71 ALA A O 1
ATOM 521 N N . TYR A 1 72 ? 1.499 9.834 -6.677 1.00 83.19 72 TYR A N 1
ATOM 522 C CA . TYR A 1 72 ? 2.698 9.163 -7.166 1.00 83.19 72 TYR A CA 1
ATOM 523 C C . TYR A 1 72 ? 2.477 8.554 -8.544 1.00 83.19 72 TYR A C 1
ATOM 525 O O . TYR A 1 72 ? 1.386 8.108 -8.894 1.00 83.19 72 TYR A O 1
ATOM 533 N N . HIS A 1 73 ? 3.552 8.480 -9.317 1.00 82.19 73 HIS A N 1
ATOM 534 C CA . HIS A 1 73 ? 3.591 7.632 -10.498 1.00 82.19 73 HIS A CA 1
ATOM 535 C C . HIS A 1 73 ? 4.744 6.641 -10.360 1.00 82.19 73 HIS A C 1
ATOM 537 O O . HIS A 1 73 ? 5.851 6.998 -9.950 1.00 82.19 73 HIS A O 1
ATOM 543 N N . VAL A 1 74 ? 4.472 5.379 -10.688 1.00 75.00 74 VAL A N 1
ATOM 544 C CA . VAL A 1 74 ? 5.494 4.335 -10.679 1.00 75.00 74 VAL A CA 1
ATOM 545 C C . VAL A 1 74 ? 6.335 4.501 -11.932 1.00 75.00 74 VAL A C 1
ATOM 547 O O . VAL A 1 74 ? 5.880 4.218 -13.041 1.00 75.00 74 VAL A O 1
ATOM 550 N N . VAL A 1 75 ? 7.578 4.935 -11.761 1.00 74.19 75 VAL A N 1
ATOM 551 C CA . VAL A 1 75 ? 8.576 4.807 -12.819 1.00 74.19 75 VAL A CA 1
ATOM 552 C C . VAL A 1 75 ? 9.015 3.353 -12.795 1.00 74.19 75 VAL A C 1
ATOM 554 O O . VAL A 1 75 ? 9.696 2.898 -11.874 1.00 74.19 75 VAL A O 1
ATOM 557 N N . THR A 1 76 ? 8.553 2.579 -13.775 1.00 64.50 76 THR A N 1
ATOM 558 C CA . THR A 1 76 ? 9.158 1.277 -14.029 1.00 64.50 76 THR A CA 1
ATOM 559 C C . THR A 1 76 ? 10.607 1.547 -14.394 1.00 64.50 76 THR A C 1
ATOM 561 O O . THR A 1 76 ? 10.856 2.199 -15.410 1.00 64.50 76 THR A O 1
ATOM 564 N N . ASP A 1 77 ? 11.543 1.071 -13.569 1.00 53.00 77 ASP A N 1
ATOM 565 C CA . ASP A 1 77 ? 12.923 0.924 -14.020 1.00 53.00 77 ASP A CA 1
ATOM 566 C C . ASP A 1 77 ? 12.851 0.209 -15.379 1.00 53.00 77 ASP A C 1
ATOM 568 O O . ASP A 1 77 ? 12.061 -0.747 -15.501 1.00 53.00 77 ASP A O 1
ATOM 572 N N . PRO A 1 78 ? 13.526 0.709 -16.431 1.00 44.56 78 PRO A N 1
ATOM 573 C CA . PRO A 1 78 ? 13.547 -0.006 -17.696 1.00 44.56 78 PRO A CA 1
ATOM 574 C C . PRO A 1 78 ? 13.936 -1.455 -17.387 1.00 44.56 78 PRO A C 1
ATOM 576 O O . PRO A 1 78 ? 14.792 -1.662 -16.525 1.00 44.56 78 PRO A O 1
ATOM 579 N N . PRO A 1 79 ? 13.296 -2.464 -18.011 1.00 44.31 79 PRO A N 1
ATOM 580 C CA . PRO A 1 79 ? 13.725 -3.840 -17.815 1.00 44.31 79 PRO A CA 1
ATOM 581 C C . PRO A 1 79 ? 15.232 -3.846 -18.032 1.00 44.31 79 PRO A C 1
ATOM 583 O O . PRO A 1 79 ? 15.675 -3.378 -19.084 1.00 44.31 79 PRO A O 1
ATOM 586 N N . ALA A 1 80 ? 15.995 -4.251 -17.006 1.00 45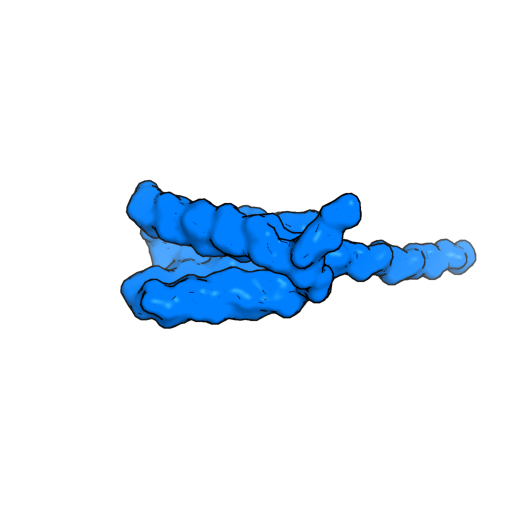.59 80 ALA A N 1
ATOM 587 C CA . ALA A 1 80 ? 17.439 -4.392 -17.105 1.00 45.59 80 ALA A CA 1
ATOM 588 C C . ALA A 1 80 ? 17.683 -5.091 -18.435 1.00 45.59 80 ALA A C 1
ATOM 590 O O . ALA A 1 80 ? 17.154 -6.190 -18.627 1.00 45.59 80 ALA A O 1
ATOM 591 N N . ALA A 1 81 ? 18.295 -4.364 -19.377 1.00 45.00 81 ALA A N 1
ATOM 592 C CA . ALA A 1 81 ? 18.384 -4.786 -20.761 1.00 45.00 81 ALA A CA 1
ATOM 593 C C . ALA A 1 81 ? 18.785 -6.256 -20.754 1.00 45.00 81 ALA A C 1
ATOM 595 O O . ALA A 1 81 ? 19.779 -6.610 -20.118 1.00 45.00 81 ALA A O 1
ATOM 596 N N . ALA A 1 82 ? 17.951 -7.106 -21.356 1.00 44.41 82 ALA A N 1
ATOM 597 C CA . ALA A 1 82 ? 18.337 -8.476 -21.599 1.00 44.41 82 ALA A CA 1
ATOM 598 C C . ALA A 1 82 ? 19.677 -8.390 -22.330 1.00 44.41 82 ALA A C 1
ATOM 600 O O . ALA A 1 82 ? 19.746 -7.860 -23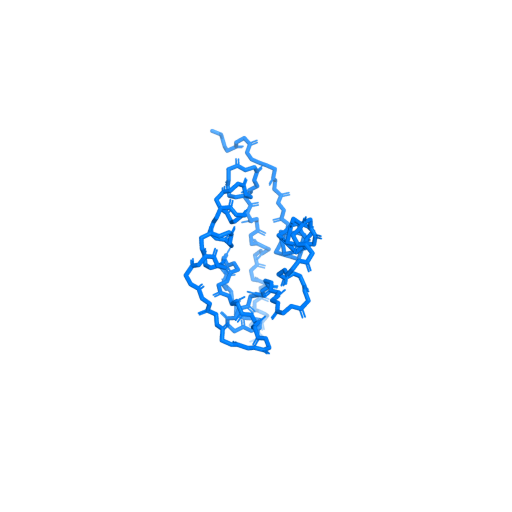.439 1.00 44.41 82 ALA A O 1
ATOM 601 N N . THR A 1 83 ? 20.750 -8.792 -21.657 1.00 50.50 83 THR A N 1
ATOM 602 C CA . THR A 1 83 ? 22.032 -9.016 -22.301 1.00 50.50 83 THR A CA 1
ATOM 603 C C . THR A 1 83 ? 21.795 -10.191 -23.242 1.00 50.50 83 THR A C 1
ATOM 605 O O . THR A 1 83 ? 21.840 -11.344 -22.820 1.00 50.50 83 THR A O 1
ATOM 608 N N . GLU A 1 84 ? 21.406 -9.894 -24.481 1.00 48.72 84 GLU A N 1
ATOM 609 C CA . GLU A 1 84 ? 21.601 -10.806 -25.599 1.00 48.72 84 GLU A CA 1
ATOM 610 C C . GLU A 1 84 ? 23.119 -10.921 -25.786 1.00 48.72 84 GLU A C 1
ATOM 612 O O . GLU A 1 84 ? 23.798 -9.921 -26.035 1.00 48.72 84 GLU A O 1
ATOM 617 N N . ASP A 1 85 ? 23.626 -12.125 -25.521 1.00 43.84 85 ASP A N 1
ATOM 618 C CA . ASP A 1 85 ? 24.974 -12.589 -25.864 1.00 43.84 85 ASP A CA 1
ATOM 619 C C . ASP A 1 85 ? 25.068 -12.862 -27.374 1.00 43.84 85 ASP A C 1
ATOM 621 O O . ASP A 1 85 ? 24.105 -13.456 -27.923 1.00 43.84 85 ASP A O 1
#

Radius of gyration: 14.47 Å; chains: 1; bounding box: 41×32×38 Å